Protein AF-A0A7S0HHW5-F1 (afdb_monomer)

pLDDT: mean 85.47, std 15.09, range [39.16, 97.5]

Secondary structure (DSSP, 8-state):
---EEEE-SHHHHHHTT-HHHHHHHHHHTGGGTTT-EEEE--S---HHHHHHHHHH-SSPPP--SSTT---GGGGS--------GGGHHHHHHHHHHHHTTSS-----

Sequence (108 aa):
GGGVLFFDEADQLLDMGFRPAIEKILRALKSTAATRQTLLFSATMPQDVAQVARIATRDAKMVDTVGEESNTNAQVDQSATVCAAASQPAELFALLQQLMVGEYKVCI

Mean predicted aligned error: 10.06 Å

Structure (mmCIF, N/CA/C/O backbone):
data_AF-A0A7S0HHW5-F1
#
_entry.id   AF-A0A7S0HHW5-F1
#
loop_
_atom_site.group_PDB
_atom_site.id
_atom_site.type_symbol
_atom_site.label_atom_id
_atom_site.label_alt_id
_atom_site.label_comp_id
_atom_site.label_asym_id
_atom_site.label_entity_id
_atom_site.label_seq_id
_atom_site.pdbx_PDB_ins_code
_atom_site.Cartn_x
_atom_site.Cartn_y
_atom_site.Cartn_z
_atom_site.occupancy
_atom_site.B_iso_or_equiv
_atom_site.auth_seq_id
_atom_site.auth_comp_id
_atom_site.auth_asym_id
_atom_site.auth_atom_id
_atom_site.pdbx_PDB_model_num
ATOM 1 N N . GLY A 1 1 ? -13.959 13.044 19.637 1.00 53.03 1 GLY A N 1
ATOM 2 C CA . GLY A 1 1 ? -14.431 12.370 18.414 1.00 53.03 1 GLY A CA 1
ATOM 3 C C . GLY A 1 1 ? -13.361 11.409 17.955 1.00 53.03 1 GLY A C 1
ATOM 4 O O . GLY A 1 1 ? -12.191 11.741 18.101 1.00 53.03 1 GLY A O 1
ATOM 5 N N . GLY A 1 2 ? -13.734 10.215 17.493 1.00 73.62 2 GLY A N 1
ATOM 6 C CA . GLY A 1 2 ? -12.775 9.291 16.885 1.00 73.62 2 GLY A CA 1
ATOM 7 C C . GLY A 1 2 ? -12.224 9.888 15.591 1.00 73.62 2 GLY A C 1
ATOM 8 O O . GLY A 1 2 ? -12.994 10.424 14.800 1.00 73.62 2 GLY A O 1
ATOM 9 N N . GLY A 1 3 ? -10.902 9.873 15.420 1.00 89.00 3 GLY A N 1
ATOM 10 C CA . GLY A 1 3 ? -10.263 10.323 14.182 1.00 89.00 3 GLY A CA 1
ATOM 11 C C . GLY A 1 3 ? -10.379 9.287 13.062 1.00 89.00 3 GLY A C 1
ATOM 12 O O . GLY A 1 3 ? -10.962 8.215 13.248 1.00 89.00 3 GLY A O 1
ATOM 13 N N . VAL A 1 4 ? -9.752 9.575 11.924 1.00 94.75 4 VAL A N 1
ATOM 14 C CA . VAL A 1 4 ? -9.594 8.624 10.817 1.00 94.75 4 VAL A CA 1
ATOM 15 C C . VAL A 1 4 ? -8.105 8.466 10.513 1.00 94.75 4 VAL A C 1
ATOM 17 O O . VAL A 1 4 ? -7.361 9.442 10.567 1.00 94.75 4 VAL 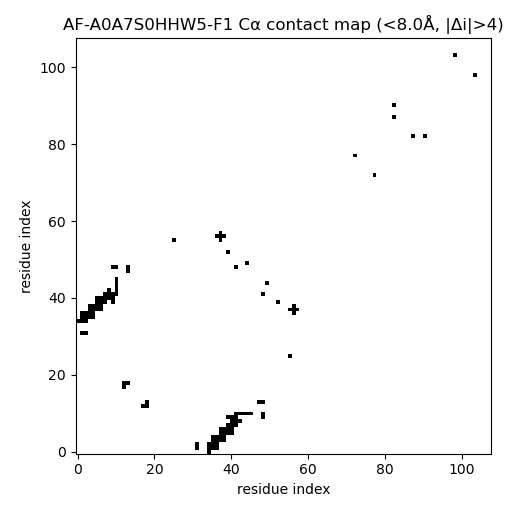A O 1
ATOM 20 N N . LEU A 1 5 ? -7.665 7.237 10.249 1.00 95.50 5 LEU A N 1
ATOM 21 C CA . LEU A 1 5 ? -6.312 6.914 9.797 1.00 95.50 5 LEU A CA 1
ATOM 22 C C . LEU A 1 5 ? -6.384 6.307 8.399 1.00 95.50 5 LEU A C 1
ATOM 24 O O . LEU A 1 5 ? -7.147 5.370 8.182 1.00 95.50 5 LEU A O 1
ATOM 28 N N . PHE A 1 6 ? -5.562 6.819 7.492 1.00 96.06 6 PHE A N 1
ATOM 29 C CA . PHE A 1 6 ? -5.451 6.332 6.124 1.00 96.06 6 PHE A CA 1
ATOM 30 C C . PHE A 1 6 ? -4.054 5.765 5.893 1.00 96.06 6 PHE A C 1
ATOM 32 O O . PHE A 1 6 ? -3.062 6.407 6.239 1.00 96.06 6 PHE A O 1
ATOM 39 N N . PHE A 1 7 ? -3.997 4.572 5.315 1.00 96.50 7 PHE A N 1
ATOM 40 C CA . PHE A 1 7 ? -2.818 4.043 4.645 1.00 96.50 7 PHE A CA 1
ATOM 41 C C . PHE A 1 7 ? -3.102 4.082 3.154 1.00 96.50 7 PHE A C 1
ATOM 43 O O . PHE A 1 7 ? -4.064 3.459 2.710 1.00 96.50 7 PHE A O 1
ATOM 50 N N . ASP A 1 8 ? -2.295 4.834 2.424 1.00 96.12 8 ASP A N 1
ATOM 51 C CA . ASP A 1 8 ? -2.324 4.865 0.968 1.00 96.12 8 ASP A CA 1
ATOM 52 C C . ASP A 1 8 ? -1.097 4.124 0.438 1.00 96.12 8 ASP A C 1
ATOM 54 O O . ASP A 1 8 ? -0.057 4.137 1.102 1.00 96.12 8 ASP A O 1
ATOM 58 N N . GLU A 1 9 ? -1.245 3.442 -0.697 1.00 96.19 9 GLU A N 1
ATOM 59 C CA . GLU A 1 9 ? -0.196 2.618 -1.327 1.00 96.19 9 GLU A CA 1
ATOM 60 C C . GLU A 1 9 ? 0.551 1.710 -0.326 1.00 96.19 9 GLU A C 1
ATOM 62 O O . GLU A 1 9 ? 1.780 1.717 -0.206 1.00 96.19 9 GLU A O 1
ATOM 67 N N . ALA A 1 10 ? -0.207 0.955 0.478 1.00 96.38 10 ALA A N 1
ATOM 68 C CA . ALA A 1 10 ? 0.346 0.213 1.609 1.00 96.38 10 ALA A CA 1
ATOM 69 C C . ALA A 1 10 ? 1.377 -0.855 1.208 1.00 96.38 10 ALA A C 1
ATOM 71 O O . ALA A 1 10 ? 2.292 -1.129 1.982 1.00 96.38 10 ALA A O 1
ATOM 72 N N . ASP A 1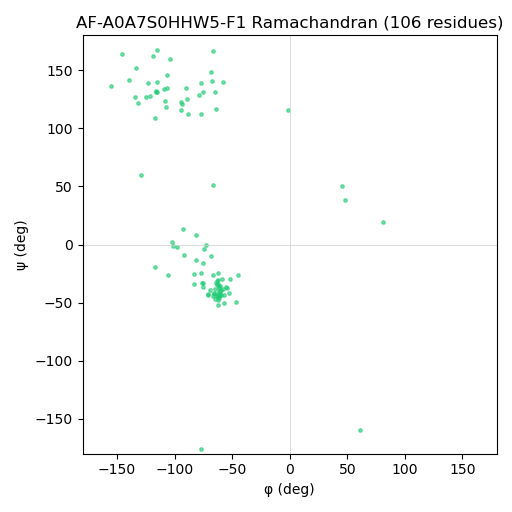 11 ? 1.247 -1.447 0.024 1.00 95.75 11 ASP A N 1
ATOM 73 C CA . ASP A 1 11 ? 2.254 -2.317 -0.579 1.00 95.75 11 ASP A CA 1
ATOM 74 C C . ASP A 1 11 ? 3.56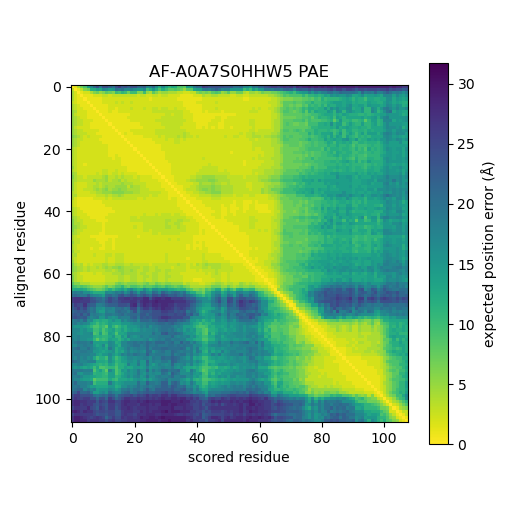9 -1.577 -0.840 1.00 95.75 11 ASP A C 1
ATOM 76 O O . ASP A 1 11 ? 4.606 -1.996 -0.323 1.00 95.75 11 ASP A O 1
ATOM 80 N N . GLN A 1 12 ? 3.529 -0.427 -1.518 1.00 97.19 12 GLN A N 1
ATOM 81 C CA . GLN A 1 12 ? 4.731 0.372 -1.777 1.00 97.19 12 GLN A CA 1
ATOM 82 C C . GLN A 1 12 ? 5.419 0.833 -0.488 1.00 97.19 12 GLN A C 1
ATOM 84 O O . GLN A 1 12 ? 6.644 0.777 -0.374 1.00 97.19 12 GLN A O 1
ATOM 89 N N . LEU A 1 13 ? 4.650 1.243 0.528 1.00 96.94 13 LEU A N 1
ATOM 90 C CA . LEU A 1 13 ? 5.217 1.601 1.831 1.00 96.94 13 LEU A CA 1
ATOM 91 C C . LEU A 1 13 ? 6.012 0.438 2.444 1.00 96.94 13 LEU A C 1
ATOM 93 O O . LEU A 1 13 ? 7.055 0.654 3.069 1.00 96.94 13 LEU A O 1
ATOM 97 N N . LEU A 1 14 ? 5.537 -0.796 2.286 1.00 96.31 14 LEU A N 1
ATOM 98 C CA . LEU A 1 14 ? 6.233 -1.971 2.801 1.00 96.31 14 LEU A CA 1
ATOM 99 C C . LEU A 1 14 ? 7.451 -2.344 1.959 1.00 96.31 14 LEU A C 1
ATOM 101 O O . LEU A 1 14 ? 8.482 -2.662 2.553 1.00 96.31 14 LEU A O 1
ATOM 105 N N . ASP A 1 15 ? 7.385 -2.193 0.638 1.00 95.94 15 ASP A N 1
ATOM 106 C CA . ASP A 1 15 ? 8.533 -2.374 -0.261 1.00 95.94 15 ASP A CA 1
ATOM 107 C C . ASP A 1 15 ? 9.664 -1.381 0.046 1.00 95.94 15 ASP A C 1
ATOM 109 O O . ASP A 1 15 ? 10.845 -1.72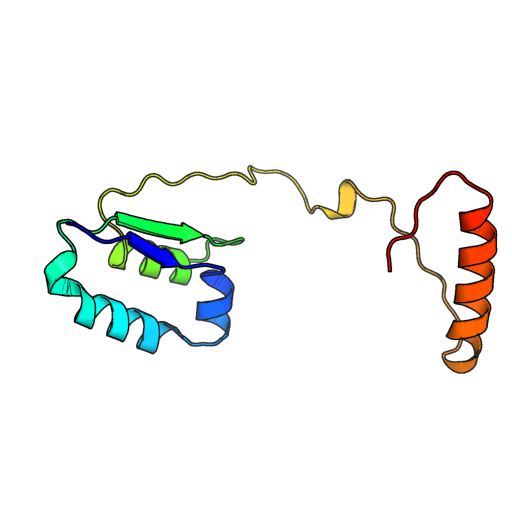7 0.027 1.00 95.94 15 ASP A O 1
ATOM 113 N N . MET A 1 16 ? 9.310 -0.154 0.433 1.00 96.56 16 MET A N 1
ATOM 114 C CA . MET A 1 16 ? 10.251 0.865 0.909 1.00 96.56 16 MET A CA 1
ATOM 115 C C . MET A 1 16 ? 10.776 0.603 2.335 1.00 96.56 16 MET A C 1
ATOM 117 O O . MET A 1 16 ? 11.614 1.354 2.838 1.00 96.56 16 MET A O 1
ATOM 121 N N . GLY A 1 17 ? 10.287 -0.434 3.020 1.00 96.38 17 GLY A N 1
ATOM 122 C CA . GLY A 1 17 ? 10.726 -0.803 4.364 1.00 96.38 17 GLY A CA 1
ATOM 123 C C . GLY A 1 17 ? 10.089 0.005 5.500 1.00 96.38 17 GLY A C 1
ATOM 124 O O . GLY A 1 17 ? 10.606 -0.010 6.619 1.00 96.38 17 GLY A O 1
ATOM 125 N N . PHE A 1 18 ? 8.952 0.684 5.287 1.00 96.88 18 PHE A N 1
ATOM 126 C CA . PHE A 1 18 ? 8.299 1.501 6.327 1.00 96.88 18 PHE A CA 1
ATOM 12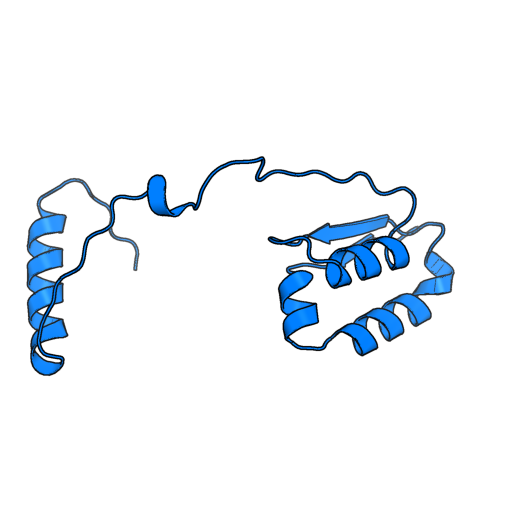7 C C . PHE A 1 18 ? 7.606 0.706 7.437 1.00 96.88 18 PHE A C 1
ATOM 129 O O . PHE A 1 18 ? 7.084 1.310 8.381 1.00 96.88 18 PHE A O 1
ATOM 136 N N . ARG A 1 19 ? 7.624 -0.630 7.401 1.00 95.25 19 ARG A N 1
ATOM 137 C CA . ARG A 1 19 ? 6.972 -1.475 8.415 1.00 95.25 19 ARG A CA 1
ATOM 138 C C . ARG A 1 19 ? 7.264 -1.042 9.865 1.00 95.25 19 ARG A C 1
ATOM 140 O O . ARG A 1 19 ? 6.304 -0.833 10.611 1.00 95.25 19 ARG A O 1
ATOM 147 N N . PRO A 1 20 ? 8.523 -0.801 10.290 1.00 96.88 20 PRO A N 1
ATOM 148 C CA . PRO A 1 20 ? 8.799 -0.395 11.670 1.00 96.88 20 PRO A CA 1
ATOM 149 C C . PRO A 1 20 ? 8.191 0.970 12.030 1.00 96.88 20 PRO A C 1
ATOM 151 O O . PRO A 1 20 ? 7.773 1.191 13.172 1.00 96.88 20 PRO A O 1
ATOM 154 N N . ALA A 1 21 ? 8.122 1.892 11.065 1.00 97.31 21 ALA A N 1
ATOM 155 C CA . ALA A 1 21 ? 7.524 3.211 11.247 1.00 97.31 21 ALA A CA 1
ATOM 156 C C . ALA A 1 21 ? 5.998 3.117 11.378 1.00 97.31 21 ALA A C 1
ATOM 158 O O . ALA A 1 21 ? 5.429 3.715 12.294 1.00 97.31 21 ALA A O 1
ATOM 159 N N . ILE A 1 22 ? 5.352 2.300 10.542 1.00 96.31 22 ILE A N 1
ATOM 160 C CA . ILE A 1 22 ? 3.917 2.002 10.628 1.00 96.31 22 ILE A CA 1
ATOM 161 C C . ILE A 1 22 ? 3.576 1.438 12.011 1.00 96.31 22 ILE A C 1
ATOM 163 O O . ILE A 1 22 ? 2.702 1.961 12.704 1.00 96.31 22 ILE A O 1
ATOM 167 N N . GLU A 1 23 ? 4.317 0.433 12.481 1.00 95.50 23 GLU A N 1
ATOM 168 C CA . GLU A 1 23 ? 4.106 -0.156 13.809 1.00 95.50 23 GLU A CA 1
ATOM 169 C C . GLU A 1 23 ? 4.324 0.853 14.946 1.00 95.50 23 GLU A C 1
ATOM 171 O O . GLU A 1 23 ? 3.665 0.797 15.989 1.00 95.50 23 GLU A O 1
ATOM 176 N N . LYS A 1 24 ? 5.259 1.796 14.783 1.00 97.50 24 LYS A N 1
ATOM 177 C CA . LYS A 1 24 ? 5.474 2.884 15.747 1.00 97.50 24 LYS A CA 1
ATOM 178 C C . LYS A 1 24 ? 4.281 3.845 15.784 1.00 97.50 24 LYS A C 1
ATOM 180 O O . LYS A 1 24 ? 3.829 4.187 16.877 1.00 97.50 24 LYS A O 1
ATOM 185 N N . ILE A 1 25 ? 3.742 4.229 14.626 1.00 95.38 25 ILE A N 1
ATOM 186 C CA . ILE A 1 25 ? 2.553 5.088 14.514 1.00 95.38 25 ILE A CA 1
ATOM 187 C C . ILE A 1 25 ? 1.337 4.398 15.142 1.00 95.38 25 ILE A C 1
ATOM 189 O O . ILE A 1 25 ? 0.665 4.981 15.992 1.00 95.38 25 ILE A O 1
ATOM 193 N N . LEU A 1 26 ? 1.091 3.129 14.811 1.00 94.88 26 LEU A N 1
ATOM 194 C CA . LEU A 1 26 ? -0.023 2.360 15.373 1.00 94.88 26 LEU A CA 1
ATOM 195 C C . LEU A 1 26 ? 0.068 2.235 16.900 1.00 94.88 26 LEU A C 1
ATOM 197 O O . LEU A 1 26 ? -0.943 2.380 17.590 1.00 94.88 26 LEU A O 1
ATOM 201 N N . ARG A 1 27 ? 1.277 2.040 17.445 1.00 95.81 27 ARG A N 1
ATOM 202 C CA . ARG A 1 27 ? 1.511 2.045 18.899 1.00 95.81 27 ARG A CA 1
ATOM 203 C C . ARG A 1 27 ? 1.203 3.398 19.536 1.00 95.81 27 ARG A C 1
ATOM 205 O O . ARG A 1 27 ? 0.543 3.427 20.572 1.00 95.81 27 ARG A O 1
ATOM 212 N N . ALA A 1 28 ? 1.628 4.501 18.923 1.00 95.38 28 ALA A N 1
ATOM 213 C CA . ALA A 1 28 ? 1.324 5.846 19.416 1.00 95.38 28 ALA A CA 1
ATOM 214 C C . ALA A 1 28 ? -0.187 6.142 19.399 1.00 95.38 28 ALA A C 1
ATOM 216 O O . ALA A 1 28 ? -0.705 6.828 20.276 1.00 95.38 28 ALA A O 1
ATOM 217 N N . LEU A 1 29 ? -0.911 5.562 18.439 1.00 93.69 29 LEU A N 1
ATOM 218 C CA . LEU A 1 29 ? -2.354 5.723 18.277 1.00 93.69 29 LEU A CA 1
ATOM 219 C C . LEU A 1 29 ? -3.183 4.644 18.997 1.00 93.69 29 LEU A C 1
ATOM 221 O O . LEU A 1 29 ? -4.389 4.530 18.759 1.00 93.69 29 LEU A O 1
ATOM 225 N N . LYS A 1 30 ? -2.579 3.850 19.890 1.00 92.00 30 LYS A N 1
ATOM 226 C CA . LYS A 1 30 ? -3.269 2.756 20.593 1.00 92.00 30 LYS A CA 1
ATOM 227 C C . LYS A 1 30 ? -4.444 3.247 21.446 1.00 92.00 30 LYS A C 1
ATOM 229 O O . LYS A 1 30 ? -5.472 2.579 21.500 1.00 92.00 30 LYS A O 1
ATOM 234 N N . SER A 1 31 ? -4.332 4.428 22.058 1.00 93.50 31 SER A N 1
ATOM 235 C CA . SER A 1 31 ? -5.394 5.028 22.887 1.00 93.50 31 SER A CA 1
ATOM 236 C C . SER A 1 31 ? -6.680 5.330 22.112 1.00 93.50 31 SER A C 1
ATOM 238 O O . SER A 1 31 ? -7.758 5.356 22.699 1.00 93.50 31 SER A O 1
ATOM 240 N N . THR A 1 32 ? -6.589 5.521 20.793 1.00 93.06 32 THR A N 1
ATOM 241 C CA . THR A 1 32 ? -7.742 5.820 19.930 1.00 93.06 32 THR A CA 1
ATOM 242 C C . THR A 1 32 ? -8.223 4.611 19.133 1.00 93.06 32 THR A C 1
ATOM 244 O O . THR A 1 32 ? -9.176 4.732 18.373 1.00 93.06 32 THR A O 1
ATOM 247 N N . ALA A 1 33 ? -7.623 3.429 19.310 1.00 90.19 33 ALA A N 1
ATOM 248 C CA . ALA A 1 33 ? -7.922 2.248 18.496 1.00 90.19 33 ALA A CA 1
ATOM 249 C C . ALA A 1 33 ? -9.399 1.804 18.548 1.00 90.19 33 ALA A C 1
ATOM 251 O O . ALA A 1 33 ? -9.909 1.262 17.576 1.00 90.19 33 ALA A O 1
ATOM 252 N N . ALA A 1 34 ? -10.101 2.050 19.660 1.00 90.88 34 ALA A N 1
ATOM 253 C CA . ALA A 1 34 ? -11.502 1.652 19.815 1.00 90.88 34 ALA A CA 1
ATOM 254 C C . ALA A 1 34 ? -12.498 2.569 19.081 1.00 90.88 34 ALA A C 1
ATOM 256 O O . ALA A 1 34 ? -13.617 2.141 18.786 1.00 90.88 34 ALA A O 1
ATOM 257 N N . THR A 1 35 ? -12.112 3.822 18.826 1.00 93.06 35 THR A N 1
ATOM 258 C CA . THR A 1 35 ? -12.995 4.871 18.288 1.00 93.06 35 THR A CA 1
ATOM 259 C C . THR A 1 35 ? -12.562 5.383 16.921 1.00 93.06 35 THR A C 1
ATOM 261 O O . THR A 1 35 ? -13.376 5.977 16.219 1.00 93.06 35 THR A O 1
ATOM 264 N N . ARG A 1 36 ? -11.300 5.175 16.537 1.00 93.94 36 ARG A N 1
ATOM 265 C CA . ARG A 1 36 ? -10.754 5.577 15.242 1.00 93.94 36 ARG A CA 1
ATOM 266 C C . ARG A 1 36 ? -11.209 4.617 14.145 1.00 93.94 36 ARG A C 1
ATOM 268 O O . ARG A 1 36 ? -11.180 3.403 14.332 1.00 93.94 36 ARG A O 1
ATOM 275 N N . GLN A 1 37 ? -11.554 5.162 12.986 1.00 95.00 37 GLN A N 1
ATOM 276 C CA . GLN A 1 37 ? -11.728 4.384 11.762 1.00 95.00 37 GLN A CA 1
ATOM 277 C C . GLN A 1 37 ? -10.391 4.303 11.013 1.00 95.00 37 GLN A C 1
ATOM 279 O O . GLN A 1 37 ? -9.707 5.315 10.874 1.00 95.00 37 GLN A O 1
ATOM 284 N N . THR A 1 38 ? -10.013 3.121 10.528 1.00 96.00 38 THR A N 1
ATOM 285 C CA . THR A 1 38 ? -8.810 2.944 9.700 1.00 96.00 38 THR A CA 1
ATOM 286 C C . THR A 1 38 ? -9.223 2.489 8.303 1.00 96.00 38 THR A C 1
ATOM 288 O O . THR A 1 38 ? -10.000 1.543 8.182 1.00 96.00 38 THR A O 1
ATOM 291 N N . LEU A 1 39 ? -8.691 3.142 7.271 1.00 96.69 39 LEU A N 1
ATOM 292 C CA . LEU A 1 39 ? -8.783 2.728 5.874 1.00 96.69 39 LEU A CA 1
ATOM 293 C C . LEU A 1 39 ? -7.377 2.389 5.374 1.00 96.69 39 LEU A C 1
ATOM 295 O O . LEU A 1 39 ? -6.415 3.074 5.722 1.00 96.69 39 LEU A O 1
ATOM 299 N N . LEU A 1 40 ? -7.265 1.322 4.587 1.00 96.94 40 LEU A N 1
ATOM 300 C CA . LEU A 1 40 ? -6.016 0.890 3.971 1.00 96.94 40 LEU A CA 1
ATOM 301 C C . LEU A 1 40 ? -6.275 0.610 2.496 1.00 96.94 40 LEU A C 1
ATOM 303 O O . LEU A 1 40 ? -7.115 -0.227 2.170 1.00 96.94 40 LEU A O 1
ATOM 307 N N . PHE A 1 41 ? -5.549 1.319 1.642 1.00 95.81 41 PHE A N 1
ATOM 308 C CA . PHE A 1 41 ? -5.558 1.172 0.197 1.00 95.81 41 PHE A CA 1
ATOM 309 C C . PHE A 1 41 ? -4.240 0.542 -0.244 1.00 95.81 41 PHE A C 1
ATOM 311 O O . PHE A 1 41 ? -3.168 0.898 0.246 1.00 95.81 41 PHE A O 1
ATOM 318 N N . SER A 1 42 ? -4.337 -0.448 -1.123 1.00 95.00 42 SER A N 1
ATOM 319 C CA . SER A 1 42 ? -3.198 -1.195 -1.646 1.00 95.00 42 SER A CA 1
ATOM 320 C C . SER A 1 42 ? -3.586 -1.765 -3.001 1.00 95.00 42 SER A C 1
ATOM 322 O O . SER A 1 42 ? -4.700 -2.277 -3.135 1.00 95.00 42 SER A O 1
ATOM 324 N N . ALA A 1 43 ? -2.696 -1.672 -3.988 1.00 92.56 43 ALA A N 1
ATOM 325 C CA . ALA A 1 43 ? -2.945 -2.235 -5.315 1.00 92.56 43 ALA A CA 1
ATOM 326 C C . ALA A 1 43 ? -2.800 -3.763 -5.299 1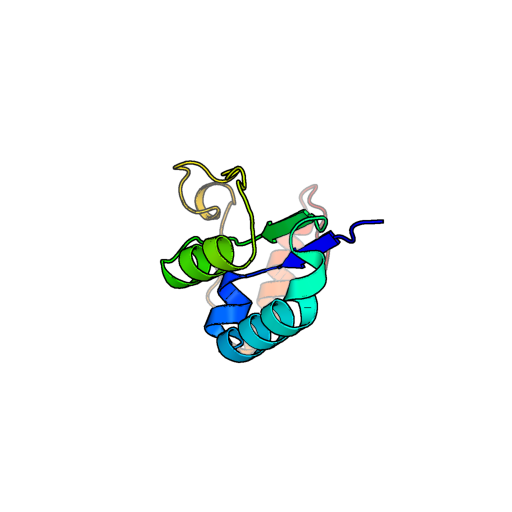.00 92.56 43 ALA A C 1
ATOM 328 O O . ALA A 1 43 ? -3.518 -4.480 -5.992 1.00 92.56 43 ALA A O 1
ATOM 329 N N . THR A 1 44 ? -1.891 -4.264 -4.466 1.00 90.62 44 THR A N 1
ATOM 330 C CA . THR A 1 44 ? -1.642 -5.688 -4.256 1.00 90.62 44 THR A CA 1
ATOM 331 C C . THR A 1 44 ? -1.914 -6.093 -2.807 1.00 90.62 44 THR A C 1
ATOM 333 O O . THR A 1 44 ? -1.986 -5.256 -1.906 1.00 90.62 44 THR A O 1
ATOM 336 N N . MET A 1 45 ? -2.077 -7.396 -2.555 1.00 93.06 45 MET A N 1
ATOM 337 C CA . MET A 1 45 ? -2.344 -7.932 -1.211 1.00 93.06 45 MET A CA 1
ATOM 338 C C . MET A 1 45 ? -1.393 -9.086 -0.830 1.00 93.06 45 MET A C 1
ATOM 340 O O . MET A 1 45 ? -1.844 -10.204 -0.564 1.00 93.06 45 MET A O 1
ATOM 344 N N . PRO A 1 46 ? -0.062 -8.866 -0.798 1.00 93.81 46 PRO A N 1
ATOM 345 C CA . PRO A 1 46 ? 0.875 -9.855 -0.274 1.00 93.81 46 PRO A CA 1
ATOM 346 C C . PRO A 1 46 ? 0.681 -10.066 1.238 1.00 93.81 46 PRO A C 1
ATOM 348 O O . PRO A 1 46 ? 0.029 -9.276 1.929 1.00 93.81 46 PRO A O 1
ATOM 351 N N . GLN A 1 47 ? 1.280 -11.130 1.788 1.00 95.12 47 GLN A N 1
ATOM 352 C CA . GLN A 1 47 ? 1.113 -11.477 3.207 1.00 95.12 47 GLN A CA 1
ATOM 353 C C . GLN A 1 47 ? 1.484 -10.338 4.166 1.00 95.12 47 GLN A C 1
ATOM 355 O O . GLN A 1 47 ? 0.816 -10.180 5.187 1.00 95.12 47 GLN A O 1
ATOM 360 N N . ASP A 1 48 ? 2.505 -9.542 3.854 1.00 95.19 48 ASP A N 1
ATOM 361 C CA . ASP A 1 48 ? 2.932 -8.445 4.725 1.00 95.19 48 ASP A CA 1
ATOM 362 C C . ASP A 1 48 ? 1.915 -7.296 4.770 1.00 95.19 48 ASP A C 1
ATOM 364 O O . ASP A 1 48 ? 1.610 -6.800 5.858 1.00 95.19 48 ASP A O 1
ATOM 368 N N . VAL A 1 49 ? 1.297 -6.943 3.636 1.00 96.12 49 VAL A N 1
ATOM 369 C CA . VAL A 1 49 ? 0.180 -5.981 3.602 1.00 96.12 49 VAL A CA 1
ATOM 370 C C . VAL A 1 49 ? -0.998 -6.523 4.408 1.00 96.12 49 VAL A C 1
ATOM 372 O O . VAL A 1 49 ? -1.549 -5.818 5.255 1.00 96.12 49 VAL A O 1
ATOM 375 N N . ALA A 1 50 ? -1.339 -7.803 4.228 1.00 95.12 50 ALA A N 1
ATOM 376 C CA . ALA A 1 50 ? -2.419 -8.440 4.976 1.00 95.12 50 ALA A CA 1
ATOM 377 C C . ALA A 1 50 ? -2.152 -8.454 6.496 1.00 95.12 50 ALA A C 1
ATOM 379 O O . ALA A 1 50 ? -3.074 -8.262 7.293 1.00 95.12 50 ALA A O 1
ATOM 380 N N . GLN A 1 51 ? -0.900 -8.653 6.924 1.00 95.62 51 GLN A N 1
ATOM 381 C CA . GLN A 1 51 ? -0.513 -8.557 8.334 1.00 95.62 51 GLN A CA 1
ATOM 382 C C . GLN A 1 51 ? -0.690 -7.133 8.865 1.00 95.62 51 GLN A C 1
ATOM 384 O O . GLN A 1 51 ? -1.296 -6.955 9.922 1.00 95.62 51 GLN A O 1
ATOM 389 N N . VAL A 1 52 ? -0.226 -6.118 8.133 1.00 95.56 52 VAL A N 1
ATOM 390 C CA . VAL A 1 52 ? -0.403 -4.714 8.532 1.00 95.56 52 VAL A CA 1
ATOM 391 C C . VAL A 1 52 ? -1.880 -4.348 8.619 1.00 95.56 52 VAL A C 1
ATOM 393 O O . VAL A 1 52 ? -2.297 -3.773 9.624 1.00 95.56 52 VAL A O 1
ATOM 396 N N . ALA A 1 53 ? -2.697 -4.751 7.644 1.00 95.38 53 ALA A N 1
ATOM 397 C CA . ALA A 1 53 ? -4.137 -4.514 7.652 1.00 95.38 53 ALA A CA 1
ATOM 398 C C . ALA A 1 53 ? -4.811 -5.100 8.903 1.00 95.38 53 ALA A C 1
ATOM 400 O O . ALA A 1 53 ? -5.607 -4.418 9.554 1.00 95.38 53 ALA A O 1
ATOM 401 N N . ARG A 1 54 ? -4.443 -6.326 9.303 1.00 94.31 54 ARG A N 1
ATOM 402 C CA . ARG A 1 54 ? -4.964 -6.975 10.522 1.00 94.31 54 ARG A CA 1
ATOM 403 C C . ARG A 1 54 ? -4.593 -6.232 11.804 1.00 94.31 54 ARG A C 1
ATOM 405 O O . ARG A 1 54 ? -5.379 -6.227 12.742 1.00 94.31 54 ARG A O 1
ATOM 412 N N . ILE A 1 55 ? -3.405 -5.632 11.864 1.00 93.25 55 ILE A N 1
ATOM 413 C CA . ILE A 1 55 ? -2.924 -4.925 13.062 1.00 93.25 55 ILE A CA 1
ATOM 414 C C . ILE A 1 55 ? -3.477 -3.490 13.108 1.00 93.25 55 ILE A C 1
ATOM 416 O O . ILE A 1 55 ? -3.726 -2.945 14.184 1.00 93.25 55 ILE A O 1
ATOM 420 N N . ALA A 1 56 ? -3.657 -2.858 11.947 1.00 93.50 56 ALA A N 1
ATOM 421 C CA . ALA A 1 56 ? -4.064 -1.463 11.825 1.00 93.50 56 ALA A CA 1
ATOM 422 C C . ALA A 1 56 ? -5.584 -1.239 11.929 1.00 93.50 56 ALA A C 1
ATOM 424 O O . ALA A 1 56 ? -6.021 -0.134 12.281 1.00 93.50 56 ALA A O 1
ATOM 425 N N . THR A 1 57 ? -6.384 -2.256 11.600 1.00 94.44 57 THR A N 1
ATOM 426 C CA . THR A 1 57 ? -7.848 -2.173 11.497 1.00 94.44 57 THR A CA 1
ATOM 427 C C . THR A 1 57 ? -8.562 -3.047 12.539 1.00 94.44 57 THR A C 1
ATOM 429 O O . THR A 1 57 ? -7.946 -3.874 13.206 1.00 94.44 57 THR A O 1
ATOM 432 N N . ARG A 1 58 ? -9.879 -2.853 12.698 1.00 91.12 58 ARG A N 1
ATOM 433 C CA . ARG A 1 58 ? -10.761 -3.686 13.531 1.00 91.12 58 ARG A CA 1
ATOM 434 C C . ARG A 1 58 ? -12.026 -4.000 12.743 1.00 91.12 58 ARG A C 1
ATOM 436 O O . ARG A 1 58 ? -12.664 -3.063 12.270 1.00 91.12 58 ARG A O 1
ATOM 443 N N . ASP A 1 59 ? -12.373 -5.283 12.629 1.00 90.56 59 ASP A N 1
ATOM 444 C CA . ASP A 1 59 ? -13.562 -5.776 11.911 1.00 90.56 59 ASP A CA 1
ATOM 445 C C . ASP A 1 59 ? -13.722 -5.158 10.509 1.00 90.56 59 ASP A C 1
ATOM 447 O O . ASP A 1 59 ? -14.819 -4.802 10.073 1.00 90.56 59 ASP A O 1
ATOM 451 N N . ALA A 1 60 ? -12.595 -4.974 9.812 1.00 92.69 60 ALA A N 1
ATOM 452 C CA . ALA A 1 60 ? -12.577 -4.331 8.508 1.00 92.69 60 ALA A CA 1
ATOM 453 C C . ALA A 1 60 ? -13.274 -5.190 7.453 1.00 92.69 60 ALA A C 1
ATOM 455 O O . ALA A 1 60 ? -13.111 -6.410 7.398 1.00 92.69 60 ALA A O 1
ATOM 456 N N . LYS A 1 61 ? -14.012 -4.520 6.568 1.00 94.50 61 LYS A N 1
ATOM 457 C CA . LYS A 1 61 ? -14.536 -5.128 5.348 1.00 94.50 61 LYS A CA 1
ATOM 458 C C . LYS A 1 61 ? -13.502 -4.968 4.246 1.00 94.50 61 LYS A C 1
ATOM 460 O O . LYS A 1 61 ? -13.081 -3.848 3.966 1.00 94.50 61 LYS A O 1
ATOM 465 N N . MET A 1 62 ? -13.121 -6.077 3.627 1.00 92.88 62 MET A N 1
ATOM 466 C CA . MET A 1 62 ? -12.314 -6.048 2.415 1.00 92.88 62 MET A CA 1
ATOM 467 C C . MET A 1 62 ? -13.221 -5.720 1.230 1.00 92.88 62 MET A C 1
ATOM 469 O O . MET A 1 62 ? -14.268 -6.344 1.060 1.00 92.88 62 MET A O 1
ATOM 473 N N . VAL A 1 63 ? -12.825 -4.723 0.445 1.00 92.56 63 VAL A N 1
ATOM 474 C CA . VAL A 1 63 ? -13.468 -4.368 -0.820 1.00 92.56 63 VAL A CA 1
ATOM 475 C C . VAL A 1 63 ? -12.424 -4.589 -1.900 1.00 92.56 63 VAL A C 1
ATOM 477 O O . VAL A 1 63 ? -11.438 -3.860 -1.953 1.00 92.56 63 VAL A O 1
ATOM 480 N N . ASP A 1 64 ? -12.620 -5.627 -2.703 1.00 89.19 64 ASP A N 1
ATOM 481 C CA . ASP A 1 64 ? -11.785 -5.912 -3.865 1.00 89.19 64 ASP A CA 1
ATOM 482 C C . ASP A 1 64 ? -12.445 -5.290 -5.097 1.00 89.19 64 ASP A C 1
ATOM 484 O O . ASP A 1 64 ? -13.578 -5.631 -5.444 1.00 89.19 64 ASP A O 1
ATOM 488 N N . THR A 1 65 ? -11.764 -4.319 -5.701 1.00 80.81 65 THR A N 1
ATOM 489 C CA . THR A 1 65 ? -12.240 -3.593 -6.885 1.00 80.81 65 THR A CA 1
ATOM 490 C C . THR A 1 65 ? -11.601 -4.085 -8.179 1.00 80.81 65 THR A C 1
ATOM 492 O O . THR A 1 65 ? -11.909 -3.533 -9.231 1.00 80.81 65 THR A O 1
ATOM 495 N N . VAL A 1 66 ? -10.690 -5.058 -8.110 1.00 69.75 66 VAL A N 1
ATOM 496 C CA . VAL A 1 66 ? -9.865 -5.491 -9.247 1.00 69.75 66 VAL A CA 1
ATOM 497 C C . VAL A 1 66 ? -10.336 -6.847 -9.790 1.00 69.75 66 VAL A C 1
ATOM 499 O O . VAL A 1 66 ? -10.218 -7.099 -10.985 1.00 69.75 66 VAL A O 1
ATOM 502 N N . GLY A 1 67 ? -10.972 -7.684 -8.957 1.00 67.38 67 GLY A N 1
ATOM 503 C CA . GLY A 1 67 ? -11.527 -8.974 -9.390 1.00 67.38 67 GLY A CA 1
ATOM 504 C C . GLY A 1 67 ? -10.456 -9.938 -9.931 1.00 67.38 67 GLY A C 1
ATOM 505 O O . GLY A 1 67 ? -9.274 -9.786 -9.641 1.00 67.38 67 GLY A O 1
ATOM 506 N N . GLU A 1 68 ? -10.853 -10.940 -10.728 1.00 60.62 68 GLU A N 1
ATOM 507 C CA . GLU A 1 68 ? -9.911 -11.849 -11.422 1.00 60.62 68 GLU A CA 1
ATOM 508 C C . GLU A 1 68 ? -9.343 -11.255 -12.732 1.00 60.62 68 GLU A C 1
ATOM 510 O O . GLU A 1 68 ? -8.698 -11.963 -13.508 1.00 60.62 68 GLU A O 1
ATOM 515 N N . GLU A 1 69 ? -9.602 -9.977 -13.033 1.00 56.88 69 GLU A N 1
ATOM 516 C CA . GLU A 1 69 ? -9.355 -9.447 -14.371 1.00 56.88 69 GLU A CA 1
ATOM 517 C C . GLU A 1 69 ? -7.869 -9.206 -14.677 1.00 56.88 69 GLU A C 1
ATOM 519 O O . GLU A 1 69 ? -7.095 -8.612 -13.927 1.00 56.88 69 GLU A O 1
ATOM 524 N N . SER A 1 70 ? -7.498 -9.729 -15.844 1.00 53.75 70 SER A N 1
ATOM 525 C CA . SER A 1 70 ? -6.179 -9.753 -16.459 1.00 53.75 70 SER A CA 1
ATOM 526 C C . SER A 1 70 ? -5.588 -8.361 -16.672 1.00 53.75 70 SER A C 1
ATOM 528 O O . SER A 1 70 ? -6.294 -7.477 -17.146 1.00 53.75 70 SER A O 1
ATOM 530 N N . ASN A 1 71 ? -4.277 -8.233 -16.421 1.00 54.38 71 ASN A N 1
ATOM 531 C CA . ASN A 1 71 ? -3.372 -7.146 -16.824 1.00 54.38 71 ASN A CA 1
ATOM 532 C C . ASN A 1 71 ? -4.026 -6.031 -17.663 1.00 54.38 71 ASN A C 1
ATOM 534 O O . ASN A 1 71 ? -4.363 -6.250 -18.829 1.00 54.38 71 ASN A O 1
ATOM 538 N N . THR A 1 72 ? -4.066 -4.812 -17.117 1.00 55.50 72 THR A N 1
ATOM 539 C CA . THR A 1 72 ? -4.567 -3.568 -17.742 1.00 55.50 72 THR A CA 1
ATOM 540 C C . THR A 1 72 ? -4.085 -3.360 -19.188 1.00 55.50 72 THR A C 1
ATOM 542 O O . THR A 1 72 ? -4.770 -2.753 -20.006 1.00 55.50 72 THR A O 1
ATOM 545 N N . ASN A 1 73 ? -2.928 -3.934 -19.526 1.00 58.28 73 ASN A N 1
ATOM 546 C CA . ASN A 1 73 ? -2.326 -3.981 -20.858 1.00 58.28 73 ASN A CA 1
ATOM 547 C C . ASN A 1 73 ? -3.255 -4.495 -21.970 1.00 58.28 73 ASN A C 1
ATOM 549 O O . ASN A 1 73 ? -3.080 -4.097 -23.117 1.00 58.28 73 ASN A O 1
ATOM 553 N N . ALA A 1 74 ? -4.214 -5.376 -21.672 1.00 59.22 74 ALA A N 1
ATOM 554 C CA . ALA A 1 74 ? -5.114 -5.923 -22.691 1.00 59.22 74 ALA A CA 1
ATOM 555 C C . ALA A 1 74 ? -6.197 -4.929 -23.149 1.00 59.22 74 ALA A C 1
ATOM 557 O O . ALA A 1 74 ? -6.823 -5.145 -24.182 1.00 59.22 74 ALA A O 1
ATOM 558 N N . GLN A 1 75 ? -6.427 -3.857 -22.386 1.00 64.62 75 GLN A N 1
ATOM 559 C CA . GLN A 1 75 ? -7.472 -2.865 -22.659 1.00 64.62 75 GLN A CA 1
ATOM 560 C C . GLN A 1 75 ? -6.942 -1.614 -23.380 1.00 64.62 75 GLN A C 1
ATOM 562 O O . GLN A 1 75 ? -7.722 -0.716 -23.692 1.00 64.62 75 GLN A O 1
ATOM 567 N N . VAL A 1 76 ? -5.632 -1.538 -23.643 1.00 73.88 76 VAL A N 1
ATOM 568 C CA . VAL A 1 76 ? -4.976 -0.383 -24.271 1.00 73.88 76 VAL A CA 1
ATOM 569 C C . VAL A 1 76 ? -4.216 -0.839 -25.512 1.00 73.88 76 VAL A C 1
ATOM 571 O O . VAL A 1 76 ? -3.375 -1.736 -25.427 1.00 73.88 76 VAL A O 1
ATOM 574 N N . ASP A 1 77 ? -4.471 -0.192 -26.651 1.00 77.44 77 ASP A N 1
ATOM 575 C CA . ASP A 1 77 ? -3.693 -0.402 -27.873 1.00 77.44 77 ASP A CA 1
ATOM 576 C C . ASP A 1 77 ? -2.242 0.047 -27.650 1.00 77.44 77 ASP A C 1
ATOM 578 O O . ASP A 1 77 ? -1.955 1.220 -27.402 1.00 77.44 77 ASP A O 1
ATOM 582 N N . GLN A 1 78 ? -1.310 -0.902 -27.729 1.00 78.62 78 GLN A N 1
ATOM 583 C CA . GLN A 1 78 ? 0.115 -0.665 -27.516 1.00 78.62 78 GLN A CA 1
ATOM 584 C C . GLN A 1 78 ? 0.868 -0.719 -28.844 1.00 78.62 78 GLN A C 1
ATOM 586 O O . GLN A 1 78 ? 0.693 -1.640 -29.641 1.00 78.62 78 GLN A O 1
ATOM 591 N N . SER A 1 79 ? 1.755 0.250 -29.065 1.00 83.06 79 SER A N 1
ATOM 592 C CA . SER A 1 79 ? 2.648 0.292 -30.225 1.00 83.06 79 SER A CA 1
ATOM 593 C C . SER A 1 79 ? 4.073 0.624 -29.781 1.00 83.06 79 SER A C 1
ATOM 595 O O . SER A 1 79 ? 4.276 1.280 -28.760 1.00 83.06 79 SER A O 1
ATOM 597 N N . ALA A 1 80 ? 5.071 0.155 -30.529 1.00 85.88 80 ALA A N 1
ATOM 598 C CA . ALA A 1 80 ? 6.477 0.443 -30.268 1.00 85.88 80 ALA A CA 1
ATOM 599 C C . ALA A 1 80 ? 7.215 0.700 -31.585 1.00 85.88 80 ALA A C 1
ATOM 601 O O . ALA A 1 80 ? 6.967 0.021 -32.580 1.00 85.88 80 ALA A O 1
ATOM 602 N N . THR A 1 81 ? 8.140 1.661 -31.580 1.00 85.44 81 THR A N 1
ATOM 603 C CA . THR A 1 81 ? 9.001 1.985 -32.728 1.00 85.44 81 THR A CA 1
ATOM 604 C C . THR A 1 81 ? 10.459 1.840 -32.320 1.00 85.44 81 THR A C 1
ATOM 606 O O . THR A 1 81 ? 10.890 2.403 -31.314 1.00 85.44 81 THR A O 1
ATOM 609 N N . VAL A 1 82 ? 11.224 1.075 -33.097 1.00 90.81 82 VAL A N 1
ATOM 610 C CA . VAL A 1 82 ? 12.655 0.865 -32.859 1.00 90.81 82 VAL A CA 1
ATOM 611 C C . VAL A 1 82 ? 13.438 1.883 -33.674 1.00 90.81 82 VAL A C 1
ATOM 613 O O . VAL A 1 82 ? 13.344 1.902 -34.897 1.00 90.81 82 VAL A O 1
ATOM 616 N N . CYS A 1 83 ? 14.233 2.711 -33.002 1.00 90.56 83 CYS A N 1
ATOM 617 C CA . CYS A 1 83 ? 15.085 3.699 -33.651 1.00 90.56 83 CYS A CA 1
ATOM 618 C C . CYS A 1 83 ? 16.399 3.882 -32.886 1.00 90.56 83 CYS A C 1
ATOM 620 O O . CYS A 1 83 ? 16.531 3.475 -31.729 1.00 90.56 83 CYS A O 1
ATOM 622 N N . ALA A 1 84 ? 17.395 4.490 -33.531 1.00 93.62 84 ALA A N 1
ATOM 623 C CA . ALA A 1 84 ? 18.609 4.891 -32.833 1.00 93.62 84 ALA A CA 1
ATOM 624 C C . ALA A 1 84 ? 18.295 6.030 -31.847 1.00 93.62 84 ALA A C 1
ATOM 626 O O . ALA A 1 84 ? 17.452 6.884 -32.124 1.00 93.62 84 ALA A O 1
ATOM 627 N N . ALA A 1 85 ? 19.022 6.108 -30.729 1.00 89.75 85 ALA A N 1
ATOM 628 C CA . ALA A 1 85 ? 18.804 7.159 -29.726 1.00 89.75 85 ALA A CA 1
ATOM 629 C C . ALA A 1 85 ? 18.882 8.577 -30.329 1.00 89.75 85 ALA A C 1
ATOM 631 O O . ALA A 1 85 ? 18.084 9.448 -29.999 1.00 89.75 85 ALA A O 1
ATOM 632 N N . ALA A 1 86 ? 19.794 8.791 -31.284 1.00 94.12 86 ALA A N 1
ATOM 633 C CA . ALA A 1 86 ? 19.938 10.067 -31.984 1.00 94.12 86 ALA A CA 1
ATOM 634 C C . ALA A 1 86 ? 18.732 10.423 -32.878 1.00 94.12 86 ALA A C 1
ATOM 636 O O . ALA A 1 86 ? 18.487 11.600 -33.127 1.00 94.12 86 ALA A O 1
ATOM 637 N N . SER A 1 87 ? 17.979 9.427 -33.356 1.00 92.38 87 SER A N 1
ATOM 638 C CA . SER A 1 87 ? 16.786 9.619 -34.193 1.00 92.38 87 SER A CA 1
ATOM 639 C C . SER A 1 87 ? 15.484 9.709 -33.396 1.00 92.38 87 SER A C 1
ATOM 641 O O . SER A 1 87 ? 14.464 10.074 -33.972 1.00 92.38 87 SER A O 1
ATOM 643 N N . GLN A 1 88 ? 15.501 9.438 -32.086 1.00 90.38 88 GLN A N 1
ATOM 644 C CA . GLN A 1 88 ? 14.295 9.428 -31.252 1.00 90.38 88 GLN A CA 1
ATOM 645 C C . GLN A 1 88 ? 13.453 10.720 -31.360 1.00 90.38 88 GLN A C 1
ATOM 647 O O . GLN A 1 88 ? 12.235 10.599 -31.486 1.00 90.38 88 GLN A O 1
ATOM 652 N N . PRO A 1 89 ? 14.029 11.944 -31.391 1.00 91.38 89 PRO A N 1
ATOM 653 C CA . PRO A 1 89 ? 13.232 13.160 -31.574 1.00 91.38 89 PRO A CA 1
ATOM 654 C C . PRO A 1 89 ? 12.547 13.244 -32.946 1.00 91.38 89 PRO A C 1
ATOM 656 O O . PRO A 1 89 ? 11.409 13.697 -33.036 1.00 91.38 89 PRO A O 1
ATOM 659 N N . ALA A 1 90 ? 13.230 12.806 -34.009 1.00 91.25 90 ALA A N 1
ATOM 660 C CA . ALA A 1 90 ? 12.699 12.842 -35.371 1.00 91.25 90 ALA A CA 1
ATOM 661 C C . ALA A 1 90 ? 11.576 11.812 -35.564 1.00 91.25 90 ALA A C 1
ATOM 663 O O . ALA A 1 90 ? 10.535 12.139 -36.128 1.00 91.25 90 ALA A O 1
ATOM 664 N N . GLU A 1 91 ? 11.760 10.604 -35.031 1.00 90.31 91 GLU A N 1
ATOM 665 C CA . GLU A 1 91 ? 10.751 9.541 -35.059 1.00 90.31 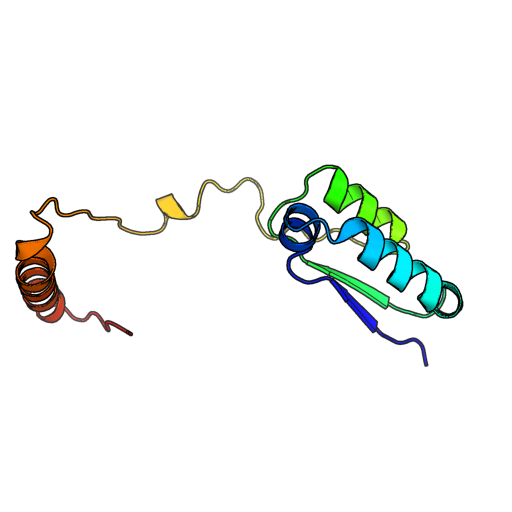91 GLU A CA 1
ATOM 666 C C . GLU A 1 91 ? 9.522 9.903 -34.223 1.00 90.31 91 GLU A C 1
ATOM 668 O O . GLU A 1 91 ? 8.395 9.750 -34.688 1.00 90.31 91 GLU A O 1
ATOM 673 N N . LEU A 1 92 ? 9.714 10.475 -33.026 1.00 89.00 92 LEU A N 1
ATOM 674 C CA . LEU A 1 92 ? 8.607 10.979 -32.211 1.00 89.00 92 LEU A CA 1
ATOM 675 C C . LEU A 1 92 ? 7.818 12.062 -32.954 1.00 89.00 92 LEU A C 1
ATOM 677 O O . LEU A 1 92 ? 6.590 12.047 -32.941 1.00 89.00 92 LEU A O 1
ATOM 681 N N . PHE A 1 93 ? 8.508 12.991 -33.621 1.00 89.62 93 PHE A N 1
ATOM 682 C CA . PHE A 1 93 ? 7.855 14.039 -34.399 1.00 89.62 93 PHE A CA 1
ATOM 683 C C . PHE A 1 93 ? 7.046 13.467 -35.571 1.00 89.62 93 PHE A C 1
ATOM 685 O O . PHE A 1 93 ? 5.908 13.885 -35.782 1.00 89.62 93 PHE A O 1
ATOM 692 N N . ALA A 1 94 ? 7.589 12.483 -36.292 1.00 87.44 94 ALA A N 1
ATOM 693 C CA . ALA A 1 94 ? 6.877 11.795 -37.366 1.00 87.44 94 ALA A CA 1
ATOM 694 C C . ALA A 1 94 ? 5.622 11.066 -36.850 1.00 87.44 94 ALA A C 1
ATOM 696 O O . ALA A 1 94 ? 4.549 11.196 -37.441 1.00 87.44 94 ALA A O 1
ATOM 697 N N . LEU A 1 95 ? 5.728 10.374 -35.710 1.00 86.94 95 LEU A N 1
ATOM 698 C CA . LEU A 1 95 ? 4.605 9.710 -35.037 1.00 86.94 95 LEU A CA 1
ATOM 699 C C . LEU A 1 95 ? 3.523 10.703 -34.609 1.00 86.94 95 LEU A C 1
ATOM 701 O O . LEU A 1 95 ? 2.343 10.486 -34.875 1.00 86.94 95 LEU A O 1
ATOM 705 N N . LEU A 1 96 ? 3.912 11.823 -33.996 1.00 87.00 96 LEU A N 1
ATOM 706 C CA . LEU A 1 96 ? 2.974 12.882 -33.630 1.00 87.00 96 LEU A CA 1
ATOM 707 C C . LEU A 1 96 ? 2.272 13.445 -34.867 1.00 87.00 96 LEU A C 1
ATOM 709 O O . LEU A 1 96 ? 1.060 13.617 -34.837 1.00 87.00 96 LEU A O 1
ATOM 713 N N . GLN A 1 97 ? 2.988 13.689 -35.968 1.00 85.56 97 GLN A N 1
ATOM 714 C CA . GLN A 1 97 ? 2.364 14.148 -37.212 1.00 85.56 97 GLN A CA 1
ATOM 715 C C . GLN A 1 97 ? 1.359 13.140 -37.773 1.00 85.56 97 GLN A C 1
ATOM 717 O O . GLN A 1 97 ? 0.299 13.553 -38.228 1.00 85.56 97 GLN A O 1
ATOM 722 N N . GLN A 1 98 ? 1.648 11.840 -37.715 1.00 80.94 98 GLN A N 1
ATOM 723 C CA . GLN A 1 98 ? 0.711 10.798 -38.144 1.00 80.94 98 GLN A CA 1
ATOM 724 C C . GLN A 1 98 ? -0.535 10.735 -37.248 1.00 80.94 98 GLN A C 1
ATOM 726 O O . GLN A 1 98 ? -1.649 10.614 -37.753 1.00 80.94 98 GLN A O 1
ATOM 731 N N . LEU A 1 99 ? -0.361 10.851 -35.929 1.00 77.25 99 LEU A N 1
ATOM 732 C CA . LEU A 1 99 ? -1.453 10.757 -34.955 1.00 77.25 99 LEU A CA 1
ATOM 733 C C . LEU A 1 99 ? -2.315 12.027 -34.892 1.00 77.25 99 LEU A C 1
ATOM 735 O O . LEU A 1 99 ? -3.524 11.927 -34.709 1.00 77.25 99 LEU A O 1
ATOM 739 N N . MET A 1 100 ? -1.727 13.210 -35.105 1.00 69.38 100 MET A N 1
ATOM 740 C CA . MET A 1 100 ? -2.440 14.497 -35.162 1.00 69.38 100 MET A CA 1
ATOM 741 C C . MET A 1 100 ? -3.354 14.644 -36.391 1.00 69.38 100 MET A C 1
ATOM 743 O O . MET A 1 100 ? -4.128 15.595 -36.463 1.00 69.38 100 MET A O 1
ATOM 747 N N . VAL A 1 101 ? -3.276 13.729 -37.364 1.00 62.62 101 VAL A N 1
ATOM 748 C CA . VAL A 1 101 ? -4.199 13.679 -38.513 1.00 62.62 101 VAL A CA 1
ATOM 749 C C . VAL A 1 101 ? -5.521 12.974 -38.145 1.00 62.62 101 VAL A C 1
ATOM 751 O O . VAL A 1 101 ? -6.503 13.108 -38.872 1.00 62.62 101 VAL A O 1
ATOM 754 N N . GLY A 1 102 ? -5.591 12.281 -36.999 1.00 58.50 102 GLY A N 1
ATOM 755 C CA . GLY A 1 102 ? -6.830 11.747 -36.414 1.00 58.50 102 GLY A CA 1
ATOM 756 C C . GLY A 1 102 ? -7.329 12.573 -35.219 1.00 58.50 102 GLY A C 1
ATOM 757 O O . GLY A 1 102 ? -6.553 13.302 -34.607 1.00 58.50 102 GLY A O 1
ATOM 758 N N . GLU A 1 103 ? -8.618 12.456 -34.866 1.00 52.59 103 GLU A N 1
ATOM 759 C CA . GLU A 1 10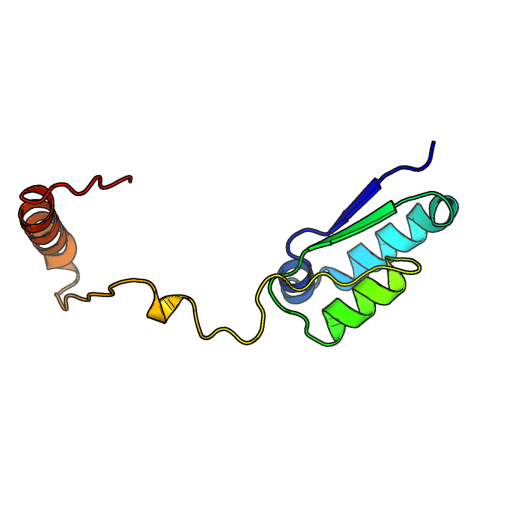3 ? -9.275 13.134 -33.723 1.00 52.59 103 GLU A CA 1
ATOM 760 C C . GLU A 1 103 ? -8.767 12.663 -32.338 1.00 52.59 103 GLU A C 1
ATOM 762 O O . GLU A 1 103 ? -9.545 12.303 -31.455 1.00 52.59 103 GLU A O 1
ATOM 767 N N . TYR A 1 104 ? -7.459 12.653 -32.099 1.00 56.31 104 TYR A N 1
ATOM 768 C CA . TYR A 1 104 ? -6.895 12.266 -30.810 1.00 56.31 104 TYR A CA 1
ATOM 769 C C . TYR A 1 104 ? -6.347 13.490 -30.079 1.00 56.31 104 TYR A C 1
ATOM 771 O O . TYR A 1 104 ? -5.485 14.216 -30.573 1.00 56.31 104 TYR A O 1
ATOM 779 N N . LYS A 1 105 ? -6.842 13.720 -28.858 1.00 46.19 105 LYS A N 1
ATOM 780 C CA . LYS A 1 105 ? -6.226 14.659 -27.915 1.00 46.19 105 LYS A CA 1
ATOM 781 C C . LYS A 1 105 ? -4.996 13.997 -27.303 1.00 46.19 105 LYS A C 1
ATOM 783 O O . LYS A 1 105 ? -5.132 13.070 -26.511 1.00 46.19 105 LYS A O 1
ATOM 788 N N . VAL A 1 106 ? -3.812 14.504 -27.630 1.00 49.00 106 VAL A N 1
ATOM 789 C CA . VAL A 1 106 ? -2.580 14.177 -26.903 1.00 49.00 106 VAL A CA 1
ATOM 790 C C . VAL A 1 106 ? -2.441 15.170 -25.749 1.00 49.00 106 VAL A C 1
ATOM 792 O O . VAL A 1 106 ? -2.264 16.366 -25.976 1.00 49.00 106 VAL A O 1
ATOM 795 N N . CYS A 1 107 ? -2.561 14.687 -24.513 1.00 39.16 107 CYS A N 1
ATOM 796 C CA . CYS A 1 107 ? -2.208 15.442 -23.311 1.00 39.16 107 CYS A CA 1
ATOM 797 C C . CYS A 1 107 ? -0.765 15.089 -22.928 1.00 39.16 107 CYS A C 1
ATOM 799 O O . CYS A 1 107 ? -0.459 13.910 -22.761 1.00 39.16 107 CYS A O 1
ATOM 801 N N . ILE A 1 108 ? 0.096 16.108 -22.843 1.00 41.00 108 ILE A N 1
ATOM 802 C CA . ILE A 1 108 ? 1.473 16.018 -22.328 1.00 41.00 108 ILE A CA 1
ATOM 803 C C . ILE A 1 108 ? 1.447 16.328 -20.834 1.00 41.00 108 ILE A C 1
ATOM 805 O O . ILE A 1 108 ? 0.727 17.288 -20.471 1.00 41.00 108 ILE A O 1
#

InterPro domains:
  IPR011545 DEAD/DEAH-box helicase domain [PF00270] (5-51)
  IPR014001 Helicase superfamily 1/2, ATP-binding domain [PS51192] (1-63)
  IPR027417 P-loop containing nucleoside triphosphate hydrolase [G3DSA:3.40.50.300] (3-80)
  IPR027417 P-loop containing nucleoside tri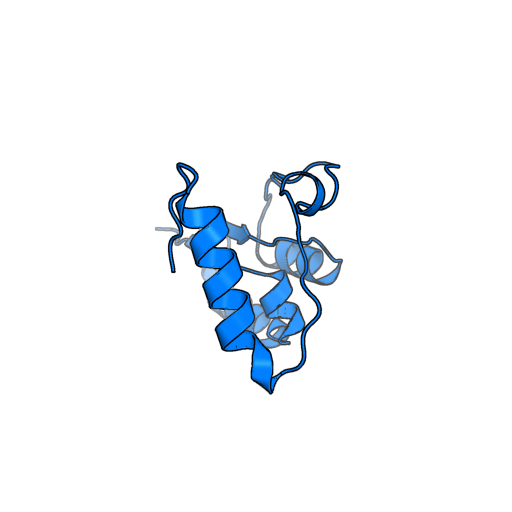phosphate hydrolase [SSF52540] (5-63)

Organism: NCBI:txid33657

Radius of gyration: 22.29 Å; Cα contacts (8 Å, |Δi|>4): 59; chains: 1; bounding box: 34×28×61 Å

Solvent-accessible surface area (backbone atoms only — not comparable to full-atom values): 7080 Å² total; per-residue (Å²): 131,60,57,76,46,80,41,70,51,40,43,58,43,46,76,72,60,41,55,70,57,52,56,50,51,54,60,74,45,51,90,45,58,91,56,36,48,57,49,78,40,50,96,61,78,53,72,68,44,52,50,50,50,60,73,69,41,74,93,72,81,87,80,82,90,63,77,92,66,73,65,75,68,81,81,50,95,81,88,86,83,91,72,55,81,91,44,45,68,59,53,52,50,53,50,49,58,63,48,65,76,46,102,60,88,84,84,131

Foldseek 3Di:
DQEEAEAEQLVVCVVVVCVVVLVVVLVVCVVRQVPYAYYYDHPDDDPVSVVSCVSNHDPDDDDDPPPPDDDPVVVDDDDDDDDDPVCVVVVVVVVCVVPVVDPDDDDD

Nearest PDB structures (foldseek):
  8fky-assembly1_SW  TM=6.375E-01  e=5.944E-03  Homo sapiens
  3eiq-assembly1_A  TM=6.484E-01  e=8.215E-02  Homo sapiens
  3eiq-assembly1_D  TM=5.827E-01  e=7.180E-02  Homo sapiens